Protein AF-A0A937M752-F1 (afdb_monomer_lite)

Sequence (71 aa):
DANLTTFLVAAVLYTIGTGPVRGFAITLMIGIITSMFTAIVGTRAIVNLIYGGKSVKTLSIGNFRKKAKAA

Foldseek 3Di:
DVLVVQLVVLVVQCVPPDDVSVVVSVVSNVVSVVVVVCVVVVVVVVCCVVCVVPDPVDPCPDPPPPPPPPD

pLDDT: mean 72.43, std 13.87, range [44.53, 88.81]

Structure (mmCIF, N/CA/C/O backbone):
data_AF-A0A937M752-F1
#
_entry.id   AF-A0A937M752-F1
#
loop_
_atom_site.group_PDB
_atom_site.id
_atom_site.type_symbol
_atom_site.label_atom_id
_atom_site.label_alt_id
_atom_site.label_comp_id
_atom_site.label_asym_id
_atom_site.label_entity_id
_atom_site.label_seq_id
_atom_site.pdbx_PDB_ins_code
_atom_site.Cartn_x
_atom_site.Cartn_y
_atom_site.Cartn_z
_atom_site.occupancy
_atom_site.B_iso_or_equiv
_atom_site.auth_seq_id
_atom_site.auth_comp_id
_atom_site.auth_asym_id
_atom_site.auth_atom_id
_atom_site.pdbx_PDB_model_num
ATOM 1 N N . ASP A 1 1 ? -7.829 12.505 -1.565 1.00 59.94 1 ASP A N 1
ATOM 2 C CA . ASP A 1 1 ? -6.901 12.063 -0.503 1.00 59.94 1 ASP A CA 1
ATOM 3 C C . ASP A 1 1 ? -5.521 11.776 -1.044 1.00 59.94 1 ASP A C 1
ATOM 5 O O . ASP A 1 1 ? -5.406 11.352 -2.190 1.00 59.94 1 ASP A O 1
ATOM 9 N N . ALA A 1 2 ? -4.496 11.975 -0.213 1.00 72.94 2 ALA A N 1
ATOM 10 C CA . ALA A 1 2 ? -3.093 11.751 -0.567 1.00 72.94 2 ALA A CA 1
ATOM 11 C C . ALA A 1 2 ? -2.846 10.383 -1.243 1.00 72.94 2 ALA A C 1
ATOM 13 O O . ALA A 1 2 ? -2.050 10.296 -2.172 1.00 72.94 2 ALA A O 1
ATOM 14 N N . ASN A 1 3 ? -3.604 9.348 -0.864 1.00 76.56 3 ASN A N 1
ATOM 15 C CA . ASN A 1 3 ? -3.474 7.986 -1.390 1.00 76.56 3 ASN A CA 1
ATOM 16 C C . ASN A 1 3 ? -3.780 7.862 -2.898 1.00 76.56 3 ASN A C 1
ATOM 18 O O . ASN A 1 3 ? -3.151 7.058 -3.584 1.00 76.56 3 ASN A O 1
ATOM 22 N N . LEU A 1 4 ? -4.710 8.667 -3.434 1.00 77.25 4 LEU A N 1
ATOM 23 C CA . LEU A 1 4 ? -5.042 8.655 -4.867 1.00 77.25 4 LEU A CA 1
ATOM 24 C C . LEU A 1 4 ? -3.904 9.260 -5.701 1.00 77.25 4 LEU A C 1
ATOM 26 O O . LEU A 1 4 ? -3.546 8.732 -6.754 1.00 77.25 4 LEU A O 1
ATOM 30 N N . THR A 1 5 ? -3.296 10.337 -5.205 1.00 79.69 5 THR A N 1
ATOM 31 C CA . THR A 1 5 ? -2.171 11.003 -5.867 1.00 79.69 5 THR A CA 1
ATOM 32 C C . THR A 1 5 ? -0.943 10.091 -5.912 1.00 79.69 5 THR A C 1
ATOM 34 O O . THR A 1 5 ? -0.271 10.024 -6.937 1.00 79.69 5 THR A O 1
ATOM 37 N N . THR A 1 6 ? -0.672 9.318 -4.853 1.00 80.75 6 THR A N 1
ATOM 38 C CA . THR A 1 6 ? 0.452 8.363 -4.835 1.00 80.75 6 THR A CA 1
ATOM 39 C C . THR A 1 6 ? 0.226 7.179 -5.784 1.00 80.75 6 THR A C 1
ATOM 41 O O . THR A 1 6 ? 1.175 6.700 -6.404 1.00 80.75 6 THR A O 1
ATOM 44 N N . PHE A 1 7 ? -1.021 6.732 -5.962 1.00 80.25 7 PHE A N 1
ATOM 45 C CA . PHE A 1 7 ? -1.348 5.685 -6.936 1.00 80.25 7 PHE A CA 1
ATOM 46 C C . PHE A 1 7 ? -1.130 6.164 -8.379 1.00 80.25 7 PHE A C 1
ATOM 48 O O . PHE A 1 7 ? -0.587 5.429 -9.203 1.00 80.25 7 PHE A O 1
ATOM 55 N N . LEU A 1 8 ? -1.468 7.425 -8.668 1.00 82.06 8 LEU A N 1
ATOM 56 C CA . LEU A 1 8 ? -1.150 8.065 -9.947 1.00 82.06 8 LEU A CA 1
ATOM 57 C C . LEU A 1 8 ? 0.364 8.174 -10.174 1.00 82.06 8 LEU A C 1
ATOM 59 O O . LEU A 1 8 ? 0.830 7.876 -11.270 1.00 82.06 8 LEU A O 1
ATOM 63 N N . VAL A 1 9 ? 1.145 8.519 -9.144 1.00 82.31 9 VAL A N 1
ATOM 64 C CA . VAL A 1 9 ? 2.618 8.530 -9.225 1.00 82.31 9 VAL A CA 1
ATOM 65 C C . VAL A 1 9 ? 3.165 7.135 -9.550 1.00 82.31 9 VAL A C 1
ATOM 67 O O . VAL A 1 9 ? 4.025 7.014 -10.420 1.00 82.31 9 VAL A O 1
ATOM 70 N N . ALA A 1 10 ? 2.638 6.078 -8.922 1.00 79.75 10 ALA A N 1
ATOM 71 C CA . ALA A 1 10 ? 3.020 4.696 -9.224 1.00 79.75 10 ALA A CA 1
ATOM 72 C C . ALA A 1 10 ? 2.684 4.300 -10.674 1.00 79.75 10 ALA A C 1
ATOM 74 O O . ALA A 1 10 ? 3.512 3.692 -11.352 1.00 79.75 10 ALA A O 1
ATOM 75 N N . ALA A 1 11 ? 1.505 4.687 -11.173 1.00 82.62 11 ALA A N 1
ATOM 76 C CA . ALA A 1 11 ? 1.091 4.434 -12.553 1.00 82.62 11 ALA A CA 1
ATOM 77 C C . ALA A 1 11 ? 1.994 5.159 -13.567 1.00 82.62 11 ALA A C 1
ATOM 79 O O . ALA A 1 11 ? 2.456 4.555 -14.534 1.00 82.62 11 ALA A O 1
ATOM 80 N N . VAL A 1 12 ? 2.324 6.427 -13.309 1.00 83.19 12 VAL A N 1
ATOM 81 C CA . VAL A 1 12 ? 3.257 7.202 -14.140 1.00 83.19 12 VAL A CA 1
ATOM 82 C C . VAL A 1 12 ? 4.653 6.566 -14.119 1.00 83.19 12 VAL A C 1
ATOM 84 O O . VAL A 1 12 ? 5.224 6.314 -15.181 1.00 83.19 12 VAL A O 1
ATOM 87 N N . LEU A 1 13 ? 5.177 6.192 -12.946 1.00 80.12 13 LEU A N 1
ATOM 88 C CA . LEU A 1 13 ? 6.465 5.494 -12.837 1.00 80.12 13 LEU A CA 1
ATOM 89 C C . LEU A 1 13 ? 6.478 4.132 -13.543 1.00 80.12 13 LEU A C 1
ATOM 91 O O . LEU A 1 13 ? 7.503 3.757 -14.105 1.00 80.12 13 LEU A O 1
ATOM 95 N N . TYR A 1 14 ? 5.372 3.388 -13.538 1.00 78.25 14 TYR A N 1
ATOM 96 C CA . TYR A 1 14 ? 5.278 2.110 -14.249 1.00 78.25 14 TYR A CA 1
ATOM 97 C C . TYR A 1 14 ? 5.371 2.292 -15.773 1.00 78.25 14 TYR A C 1
ATOM 99 O O . TYR A 1 14 ? 6.027 1.500 -16.460 1.00 78.25 14 TYR A O 1
ATOM 107 N N . THR A 1 15 ? 4.750 3.355 -16.294 1.00 76.50 15 THR A N 1
ATOM 108 C CA . THR A 1 15 ? 4.755 3.660 -17.734 1.00 76.50 15 THR A CA 1
ATOM 109 C C . THR A 1 15 ? 6.101 4.184 -18.236 1.00 76.50 15 THR A C 1
ATOM 111 O O . THR A 1 15 ? 6.528 3.787 -19.318 1.00 76.50 15 THR A O 1
ATOM 114 N N . ILE A 1 16 ? 6.796 5.014 -17.449 1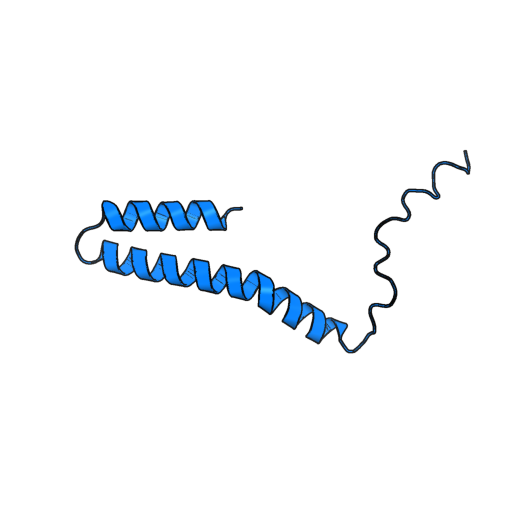.00 80.56 16 ILE A N 1
ATOM 115 C CA . ILE A 1 16 ? 8.056 5.670 -17.852 1.00 80.56 16 ILE A CA 1
ATOM 116 C C . ILE A 1 16 ? 9.293 4.877 -17.377 1.00 80.56 16 ILE A C 1
ATOM 118 O O . ILE A 1 16 ? 10.381 5.003 -17.934 1.00 80.56 16 ILE A O 1
ATOM 122 N N . GLY A 1 17 ? 9.149 4.035 -16.353 1.00 74.25 17 GLY A N 1
ATOM 123 C CA . GLY A 1 17 ? 10.249 3.284 -15.755 1.00 74.25 17 GLY A CA 1
ATOM 124 C C . GLY A 1 17 ? 10.732 2.109 -16.609 1.00 74.25 17 GLY A C 1
ATOM 125 O O . GLY A 1 17 ? 9.939 1.337 -17.150 1.00 74.25 17 GLY A O 1
ATOM 126 N N . THR A 1 18 ? 12.051 1.914 -16.668 1.00 77.19 18 THR A N 1
ATOM 127 C CA . THR A 1 18 ? 12.708 0.752 -17.289 1.00 77.19 18 THR A CA 1
ATOM 128 C C . THR A 1 18 ? 13.423 -0.097 -16.231 1.00 77.19 18 THR A C 1
ATOM 130 O O . THR A 1 18 ? 13.868 0.412 -15.201 1.00 77.19 18 THR A O 1
ATOM 133 N N . GLY A 1 19 ? 13.474 -1.418 -16.451 1.00 80.94 19 GLY A N 1
ATOM 134 C CA . GLY A 1 19 ? 14.170 -2.397 -15.601 1.00 80.94 19 GLY A CA 1
ATOM 135 C C . GLY A 1 19 ? 13.799 -2.326 -14.104 1.00 80.94 19 GLY A C 1
ATOM 136 O O . GLY A 1 19 ? 12.703 -2.752 -13.738 1.00 80.94 19 GLY A O 1
ATOM 137 N N . PRO A 1 20 ? 14.679 -1.811 -13.225 1.00 79.75 20 PRO A N 1
ATOM 138 C CA . PRO A 1 20 ? 14.457 -1.756 -11.773 1.00 79.75 20 PRO A CA 1
ATOM 139 C C . PRO A 1 20 ? 13.341 -0.794 -11.330 1.00 79.75 20 PRO A C 1
ATOM 141 O O . PRO A 1 20 ? 12.668 -1.050 -10.330 1.00 79.75 20 PRO A O 1
ATOM 144 N N . VAL A 1 21 ? 13.085 0.284 -12.080 1.00 81.31 21 VAL A N 1
ATOM 145 C CA . VAL A 1 21 ? 12.086 1.306 -11.705 1.00 81.31 21 VAL A CA 1
ATOM 146 C C . VAL A 1 21 ? 10.656 0.760 -11.808 1.00 81.31 21 VAL A C 1
ATOM 148 O O . VAL A 1 21 ? 9.803 1.101 -10.990 1.00 81.31 21 VAL A O 1
ATOM 151 N N . ARG A 1 22 ? 10.399 -0.165 -12.745 1.00 79.00 22 ARG A N 1
ATOM 152 C CA . ARG A 1 22 ? 9.114 -0.884 -12.828 1.00 79.00 22 ARG A CA 1
ATOM 153 C C . ARG A 1 22 ? 8.867 -1.769 -11.612 1.00 79.00 22 ARG A C 1
ATOM 155 O O . ARG A 1 22 ? 7.750 -1.793 -11.109 1.00 79.00 22 ARG A O 1
ATOM 162 N N . GLY A 1 23 ? 9.900 -2.460 -11.126 1.00 82.75 23 GLY A N 1
ATOM 163 C CA . GLY A 1 23 ? 9.808 -3.276 -9.912 1.00 82.75 23 GLY A CA 1
ATOM 164 C C . GLY A 1 23 ? 9.496 -2.429 -8.676 1.00 82.75 23 GLY A C 1
ATOM 165 O O . GLY A 1 23 ? 8.615 -2.775 -7.894 1.00 82.75 23 GLY 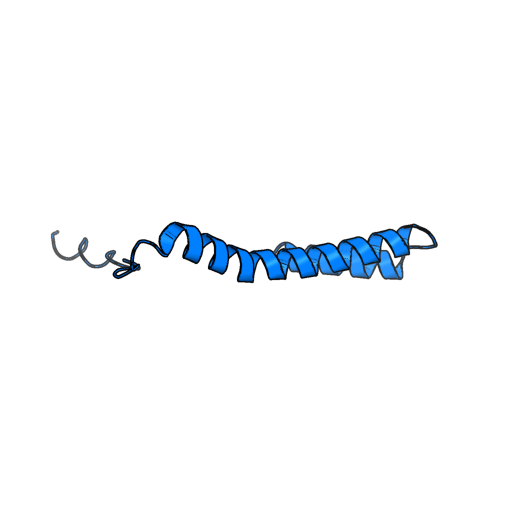A O 1
ATOM 166 N N . PHE A 1 24 ? 10.144 -1.268 -8.551 1.00 85.50 24 PHE A N 1
ATOM 167 C CA . PHE A 1 24 ? 9.847 -0.301 -7.492 1.00 85.50 24 PHE A CA 1
ATOM 168 C C . PHE A 1 24 ? 8.406 0.234 -7.569 1.00 85.50 24 PHE A C 1
ATOM 170 O O . PHE A 1 24 ? 7.713 0.283 -6.551 1.00 85.50 24 PHE A O 1
ATOM 177 N N . ALA A 1 25 ? 7.932 0.575 -8.773 1.00 84.06 25 ALA A N 1
ATOM 178 C CA . ALA A 1 25 ? 6.574 1.074 -8.991 1.00 84.06 25 ALA A CA 1
ATOM 179 C C . ALA A 1 25 ? 5.500 0.065 -8.550 1.00 84.06 25 ALA A C 1
ATOM 181 O O . ALA A 1 25 ? 4.524 0.452 -7.909 1.00 84.06 25 ALA A O 1
ATOM 182 N N . ILE A 1 26 ? 5.704 -1.226 -8.832 1.00 84.25 26 ILE A N 1
ATOM 183 C CA . ILE A 1 26 ? 4.781 -2.302 -8.437 1.00 84.25 26 ILE A CA 1
ATOM 184 C C . ILE A 1 26 ? 4.698 -2.418 -6.908 1.00 84.25 26 ILE A C 1
ATOM 186 O O . ILE A 1 26 ? 3.598 -2.456 -6.354 1.00 84.25 26 ILE A O 1
ATOM 190 N N . THR A 1 27 ? 5.839 -2.414 -6.213 1.00 88.75 27 THR A N 1
ATOM 191 C CA . THR A 1 27 ? 5.879 -2.465 -4.742 1.00 88.75 27 THR A CA 1
ATOM 192 C C . THR A 1 27 ? 5.179 -1.259 -4.117 1.00 88.75 27 THR A C 1
ATOM 194 O O . THR A 1 27 ? 4.411 -1.415 -3.165 1.00 88.75 27 THR A O 1
ATOM 197 N N . LEU A 1 28 ? 5.384 -0.062 -4.679 1.00 86.62 28 LEU A N 1
ATOM 198 C CA . LEU A 1 28 ? 4.705 1.158 -4.238 1.00 86.62 28 LEU A CA 1
ATOM 199 C C . LEU A 1 28 ? 3.179 1.031 -4.389 1.00 86.62 28 LEU A C 1
ATOM 201 O O . LEU A 1 28 ? 2.431 1.355 -3.466 1.00 86.62 28 LEU A O 1
ATOM 205 N N . MET A 1 29 ? 2.720 0.499 -5.523 1.00 85.44 29 MET A N 1
ATOM 206 C CA . MET A 1 29 ? 1.303 0.263 -5.814 1.00 85.44 29 MET A CA 1
ATOM 207 C C . MET A 1 29 ? 0.652 -0.684 -4.793 1.00 85.44 29 MET A C 1
ATOM 209 O O . MET A 1 29 ? -0.397 -0.364 -4.229 1.00 85.44 29 MET A O 1
ATOM 213 N N . ILE A 1 30 ? 1.301 -1.817 -4.504 1.00 88.31 30 ILE A N 1
ATOM 214 C CA . ILE A 1 30 ? 0.828 -2.803 -3.517 1.00 88.31 30 ILE A CA 1
ATOM 215 C C . ILE A 1 30 ? 0.814 -2.197 -2.105 1.00 88.31 30 ILE A C 1
ATOM 217 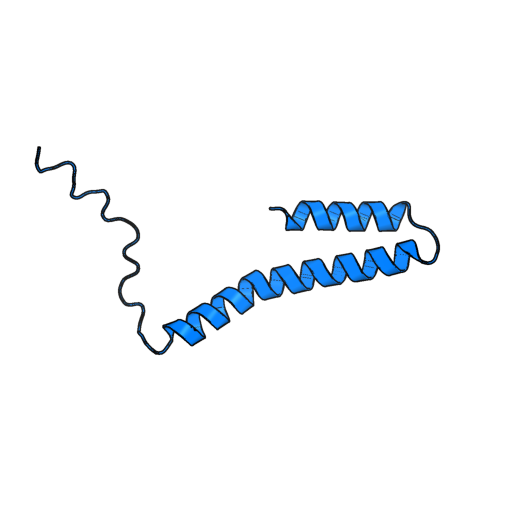O O . ILE A 1 30 ? -0.138 -2.407 -1.346 1.00 88.31 30 ILE A O 1
ATOM 221 N N . GLY A 1 31 ? 1.829 -1.401 -1.757 1.00 88.81 31 GLY A N 1
ATOM 222 C CA . GLY A 1 31 ? 1.926 -0.725 -0.464 1.00 88.81 31 GLY A CA 1
ATOM 223 C C . GLY A 1 31 ? 0.778 0.254 -0.209 1.00 88.81 31 GLY A C 1
ATOM 224 O O . GLY A 1 31 ? 0.210 0.260 0.882 1.00 88.81 31 GLY A O 1
ATOM 225 N N . ILE A 1 32 ? 0.372 1.032 -1.217 1.00 88.31 32 ILE A N 1
ATOM 226 C CA . ILE A 1 32 ? -0.740 1.990 -1.091 1.00 88.31 32 ILE A CA 1
ATOM 227 C C . ILE A 1 32 ? -2.071 1.265 -0.899 1.00 88.31 32 ILE A C 1
ATOM 229 O O . ILE A 1 32 ? -2.837 1.632 -0.008 1.00 88.31 32 ILE A O 1
ATOM 233 N N . ILE A 1 33 ? -2.338 0.219 -1.689 1.00 87.12 33 ILE A N 1
ATOM 234 C CA . ILE A 1 33 ? -3.573 -0.572 -1.563 1.00 87.12 33 ILE A CA 1
ATOM 235 C C . ILE A 1 33 ? -3.653 -1.199 -0.166 1.00 87.12 33 ILE A C 1
ATOM 237 O O . ILE A 1 33 ? -4.679 -1.097 0.509 1.00 87.12 33 ILE A O 1
ATOM 241 N N . THR A 1 34 ? -2.546 -1.779 0.302 1.00 88.00 34 THR A N 1
ATOM 242 C CA . THR A 1 34 ? -2.456 -2.396 1.634 1.00 88.00 34 THR A CA 1
ATOM 243 C C . THR A 1 34 ? -2.622 -1.361 2.749 1.00 88.00 34 THR A C 1
ATOM 245 O O . THR A 1 34 ? -3.338 -1.603 3.724 1.00 88.00 34 THR A O 1
ATOM 248 N N . SER A 1 35 ? -2.010 -0.183 2.602 1.00 86.62 35 SER A N 1
ATOM 249 C CA . SER A 1 35 ? -2.129 0.928 3.550 1.00 86.62 35 SER A CA 1
ATOM 250 C C . SER A 1 35 ? -3.562 1.453 3.628 1.00 86.62 35 SER A C 1
ATOM 252 O O . SER A 1 35 ? -4.095 1.603 4.723 1.00 86.62 35 SER A O 1
ATOM 254 N N . MET A 1 36 ? -4.240 1.642 2.492 1.00 85.88 36 MET A N 1
ATOM 255 C CA . MET A 1 36 ? -5.649 2.052 2.465 1.00 85.88 36 MET A CA 1
ATOM 256 C C . MET A 1 36 ? -6.564 1.016 3.109 1.00 85.88 36 MET A C 1
ATOM 258 O O . MET A 1 36 ? -7.430 1.369 3.911 1.00 85.88 36 MET A O 1
ATOM 262 N N . PHE A 1 37 ? -6.354 -0.262 2.797 1.00 84.88 37 PHE A N 1
ATOM 263 C CA . PHE A 1 37 ? -7.109 -1.345 3.413 1.00 84.88 37 PHE A CA 1
ATOM 264 C C . PHE A 1 37 ? -6.920 -1.354 4.936 1.00 84.88 37 PHE A C 1
ATOM 266 O O . PHE A 1 37 ? -7.896 -1.387 5.687 1.00 84.88 37 PHE A O 1
ATOM 273 N N . THR A 1 38 ? -5.676 -1.218 5.397 1.00 85.12 38 THR A N 1
ATOM 274 C CA . THR A 1 38 ? -5.338 -1.146 6.825 1.00 85.12 38 THR A CA 1
ATOM 275 C C . THR A 1 38 ? -5.881 0.127 7.473 1.00 85.12 38 THR A C 1
ATOM 277 O O . THR A 1 38 ? -6.373 0.080 8.592 1.00 85.12 38 THR A O 1
ATOM 280 N N . ALA A 1 39 ? -5.886 1.266 6.790 1.00 84.06 39 ALA A N 1
ATOM 281 C CA . ALA A 1 39 ? -6.456 2.497 7.323 1.00 84.06 39 ALA A CA 1
ATOM 282 C C . ALA A 1 39 ? -7.977 2.382 7.524 1.00 84.06 39 ALA A C 1
ATOM 284 O O . ALA A 1 39 ? -8.509 2.940 8.477 1.00 84.06 39 ALA A O 1
ATOM 285 N N . ILE A 1 40 ? -8.693 1.627 6.688 1.00 82.81 40 ILE A N 1
ATOM 286 C CA . ILE A 1 40 ? -10.148 1.450 6.827 1.00 82.81 40 ILE A CA 1
ATOM 287 C C . ILE A 1 40 ? -10.472 0.350 7.844 1.00 82.81 40 ILE A C 1
ATOM 289 O O . ILE A 1 40 ? -11.252 0.568 8.775 1.00 82.81 40 ILE A O 1
ATOM 293 N N . VAL A 1 41 ? -9.887 -0.836 7.665 1.00 83.12 41 VAL A N 1
ATOM 294 C CA . VAL A 1 41 ? -10.157 -2.023 8.491 1.00 83.12 41 VAL A CA 1
ATOM 295 C C . VAL A 1 41 ? -9.429 -1.929 9.822 1.00 83.12 41 VAL A C 1
ATOM 297 O O . VAL A 1 41 ? -10.034 -2.147 10.866 1.00 83.12 41 VAL A O 1
ATOM 300 N N . GLY A 1 42 ? -8.158 -1.545 9.803 1.00 83.31 42 GLY A N 1
ATOM 301 C CA . GLY A 1 42 ? -7.329 -1.367 10.990 1.00 83.31 42 GLY A CA 1
ATOM 302 C C . GLY A 1 42 ? -7.821 -0.235 11.881 1.00 83.31 42 GLY A C 1
ATOM 303 O O . GLY A 1 42 ? -7.893 -0.441 13.082 1.00 83.31 42 GLY A O 1
ATOM 304 N N . THR A 1 43 ? -8.277 0.905 11.348 1.00 79.50 43 THR A N 1
ATOM 305 C CA . THR A 1 43 ? -8.876 1.949 12.209 1.00 79.50 43 THR A CA 1
ATOM 306 C C . THR A 1 43 ? -10.133 1.431 12.899 1.00 79.50 43 THR A C 1
ATOM 308 O O . THR A 1 43 ? -10.299 1.644 14.094 1.00 79.50 43 THR A O 1
ATOM 311 N N . ARG A 1 44 ? -10.997 0.685 12.199 1.00 74.62 44 ARG A N 1
ATOM 312 C CA . ARG A 1 44 ? -12.183 0.069 12.816 1.00 74.62 44 ARG A CA 1
ATOM 313 C C . ARG A 1 44 ? -11.809 -1.006 13.830 1.00 74.62 44 ARG A C 1
ATOM 315 O O . ARG A 1 44 ? -12.414 -1.048 14.892 1.00 74.62 44 ARG A O 1
ATOM 322 N N . ALA A 1 45 ? -10.820 -1.841 13.527 1.00 80.81 45 ALA A N 1
ATOM 323 C CA . ALA A 1 45 ? -10.347 -2.895 14.414 1.00 80.81 45 ALA A CA 1
ATOM 324 C C . ALA A 1 45 ? -9.683 -2.313 15.665 1.00 80.81 45 ALA A C 1
ATOM 326 O O . ALA A 1 45 ? -10.062 -2.687 16.761 1.00 80.81 45 ALA A O 1
ATOM 327 N N . ILE A 1 46 ? -8.769 -1.352 15.522 1.00 78.56 46 ILE A N 1
ATOM 328 C CA . ILE A 1 46 ? -8.089 -0.663 16.625 1.00 78.56 46 ILE A CA 1
ATOM 329 C C . ILE A 1 46 ? -9.095 0.122 17.464 1.00 78.56 46 ILE A C 1
ATOM 331 O O . ILE A 1 46 ? -9.083 0.001 18.685 1.00 78.56 46 ILE A O 1
ATOM 335 N N . VAL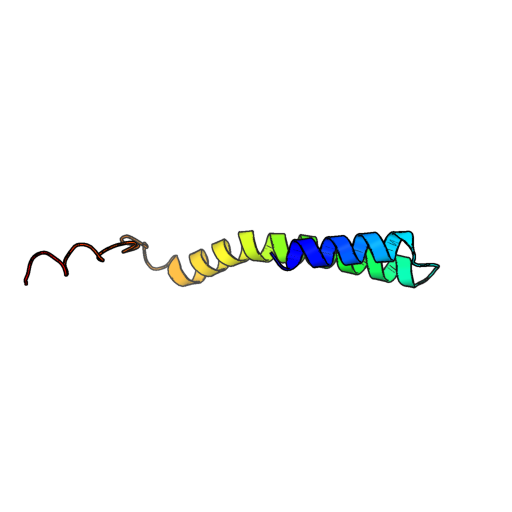 A 1 47 ? -10.008 0.876 16.844 1.00 73.88 47 VAL A N 1
ATOM 336 C CA . VAL A 1 47 ? -11.071 1.572 17.582 1.00 73.88 47 VAL A CA 1
ATOM 337 C C . VAL A 1 47 ? -11.950 0.562 18.312 1.00 73.88 47 VAL A C 1
ATOM 339 O O . VAL A 1 47 ? -12.195 0.746 19.494 1.00 73.88 47 VAL A O 1
ATOM 342 N N . ASN A 1 48 ? -12.365 -0.536 17.678 1.00 70.31 48 ASN A N 1
ATOM 343 C CA . ASN A 1 48 ? -13.165 -1.572 18.334 1.00 70.31 48 ASN A CA 1
ATOM 344 C C . ASN A 1 48 ? -12.382 -2.374 19.387 1.00 70.31 48 ASN A C 1
ATOM 346 O O . ASN A 1 48 ? -12.985 -2.910 20.298 1.00 70.31 48 ASN A O 1
ATOM 350 N N . LEU A 1 49 ? -11.057 -2.467 19.317 1.00 70.12 49 LEU A N 1
ATOM 351 C CA . LEU A 1 49 ? -10.246 -3.206 20.292 1.00 70.12 49 LEU A CA 1
ATOM 352 C C . LEU A 1 49 ? -9.912 -2.323 21.503 1.00 70.12 49 LEU A C 1
ATOM 354 O O . LEU A 1 49 ? -9.992 -2.778 22.640 1.00 70.12 49 LEU A O 1
ATOM 358 N N . ILE A 1 50 ? -9.637 -1.034 21.275 1.00 67.12 50 ILE A N 1
ATOM 359 C CA . ILE A 1 50 ? -9.399 -0.037 22.329 1.00 67.12 50 ILE A CA 1
ATOM 360 C C . ILE A 1 50 ? -10.714 0.376 23.009 1.00 67.12 50 ILE A C 1
ATOM 362 O O . ILE A 1 50 ? -10.766 0.492 24.232 1.00 67.12 50 ILE A O 1
ATOM 366 N N . TYR A 1 51 ? -11.789 0.584 22.243 1.00 62.19 51 TYR A N 1
ATOM 367 C CA . TYR A 1 51 ? -13.101 0.982 22.768 1.00 62.19 51 TYR A CA 1
ATOM 368 C C . TYR A 1 51 ? -14.077 -0.190 22.965 1.00 62.19 51 TYR A C 1
ATOM 370 O O . TYR A 1 51 ? -15.110 0.010 23.588 1.00 62.19 51 TYR A O 1
ATOM 378 N N . GLY A 1 52 ? -13.787 -1.419 22.525 1.00 54.47 52 GLY A N 1
ATOM 379 C CA . GLY A 1 52 ? -14.717 -2.564 22.619 1.00 54.47 52 GLY A CA 1
ATOM 380 C C . GLY A 1 52 ? -15.029 -3.045 24.033 1.00 54.47 52 GLY A C 1
ATOM 381 O O . GLY A 1 52 ? -16.046 -3.698 24.244 1.00 54.47 52 GLY A O 1
ATOM 382 N N . GLY A 1 53 ? -14.218 -2.664 25.025 1.00 54.44 53 GLY A N 1
ATOM 383 C CA . GLY A 1 53 ? -14.546 -2.834 26.445 1.00 54.44 53 GLY A CA 1
ATOM 384 C C . GLY A 1 53 ? -15.547 -1.802 26.987 1.00 54.44 53 GLY A C 1
ATOM 385 O O . GLY A 1 53 ? -16.036 -1.945 28.106 1.00 54.44 53 GLY A O 1
ATOM 386 N N . LYS A 1 54 ? -15.876 -0.754 26.222 1.00 52.03 54 LYS A N 1
ATOM 387 C CA . LYS A 1 54 ? -16.892 0.242 26.573 1.00 52.03 54 LYS A CA 1
ATOM 388 C C . LYS A 1 54 ? -17.833 0.445 25.396 1.00 52.03 54 LYS A C 1
ATOM 390 O O . LYS A 1 54 ? -17.526 1.167 24.458 1.00 52.03 54 LYS A O 1
ATOM 395 N N . SER A 1 55 ? -19.019 -0.157 25.510 1.00 47.66 55 SER A N 1
ATOM 396 C CA . SER A 1 55 ? -20.205 0.166 24.713 1.00 47.66 55 SER A CA 1
ATOM 397 C C . SER A 1 55 ? -20.234 1.668 24.416 1.00 47.66 55 SER A C 1
ATOM 399 O O . SER A 1 55 ? -20.450 2.480 25.320 1.00 47.66 55 SER A O 1
ATOM 401 N N . VAL A 1 56 ? -19.956 2.047 23.166 1.00 53.78 56 VAL A N 1
ATOM 402 C CA . VAL A 1 56 ? -19.992 3.441 22.708 1.00 53.78 56 VAL A CA 1
ATOM 403 C C . VAL A 1 56 ? -21.467 3.825 22.581 1.00 53.78 56 VAL A C 1
ATOM 405 O O . VAL A 1 56 ? -22.039 3.892 21.499 1.00 53.78 56 VAL A O 1
ATOM 408 N N . LYS A 1 57 ? -22.124 3.973 23.737 1.00 49.50 57 LYS A N 1
ATOM 409 C CA . LYS A 1 57 ? -23.562 4.220 23.853 1.00 49.50 57 LYS A CA 1
ATOM 410 C C . LYS A 1 57 ? -23.939 5.669 23.554 1.00 49.50 57 LYS A C 1
ATOM 412 O O . LYS A 1 57 ? -25.121 5.946 23.414 1.00 49.50 57 LYS A O 1
ATOM 417 N N . THR A 1 58 ? -22.980 6.586 23.412 1.00 45.22 58 THR A N 1
ATOM 418 C CA . THR A 1 58 ? -23.235 7.951 22.936 1.00 45.22 58 THR A CA 1
ATOM 419 C C . THR A 1 58 ? -22.007 8.491 22.189 1.00 45.22 58 THR A C 1
ATOM 421 O O . THR A 1 58 ? -21.033 8.956 22.773 1.00 45.22 58 THR A O 1
ATOM 424 N N . LEU A 1 59 ? -22.028 8.457 20.857 1.00 55.19 59 LEU A N 1
ATOM 425 C CA . LEU A 1 59 ? -21.244 9.425 20.092 1.00 55.19 59 LEU A CA 1
ATOM 426 C C . LEU A 1 59 ? -22.061 10.714 20.110 1.00 55.19 59 LEU A C 1
ATOM 428 O O . LEU A 1 59 ? -23.037 10.848 19.376 1.00 55.19 59 LEU A O 1
ATOM 432 N N . SER A 1 60 ? -21.698 11.631 21.012 1.00 56.91 60 SER A N 1
ATOM 433 C CA . SER A 1 60 ? -22.240 12.993 21.076 1.00 56.91 60 SER A CA 1
ATOM 434 C C . SER A 1 60 ? -21.736 13.793 19.868 1.00 56.91 60 SER A C 1
ATOM 436 O O . SER A 1 60 ? -20.921 14.707 19.983 1.00 56.91 60 SER A O 1
ATOM 438 N N . ILE A 1 61 ? -22.175 13.395 18.673 1.00 57.81 61 ILE A N 1
ATOM 439 C CA . ILE A 1 61 ? -22.034 14.172 17.450 1.00 57.81 61 ILE A CA 1
ATOM 440 C C . ILE A 1 61 ? -23.200 15.175 17.470 1.00 57.81 61 ILE A C 1
ATOM 442 O O . ILE A 1 61 ? -24.352 14.858 17.195 1.00 57.81 61 ILE A O 1
ATOM 446 N N . GLY A 1 62 ? -22.912 16.395 17.923 1.00 52.28 62 GLY A N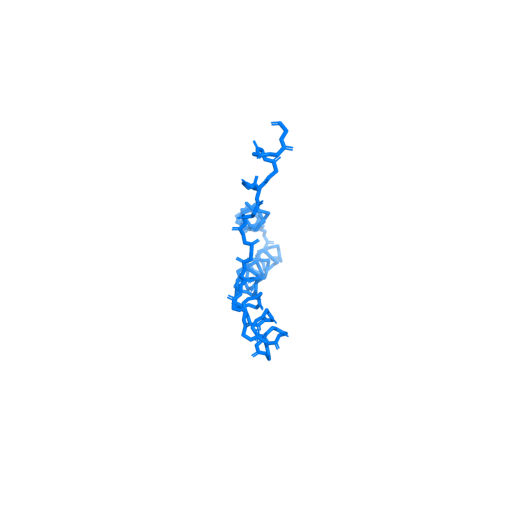 1
ATOM 447 C CA . GLY A 1 62 ? -23.842 17.523 17.843 1.00 52.28 62 GLY A CA 1
ATOM 448 C C . GLY A 1 62 ? -24.624 17.843 19.118 1.00 52.28 62 GLY A C 1
ATOM 449 O O . GLY A 1 62 ? -25.810 17.562 19.216 1.00 52.28 62 GLY A O 1
ATOM 450 N N . ASN A 1 63 ? -24.003 18.603 20.028 1.00 49.81 63 ASN A N 1
ATOM 451 C CA . ASN A 1 63 ? -24.737 19.451 20.981 1.00 49.81 63 ASN A CA 1
ATOM 452 C C .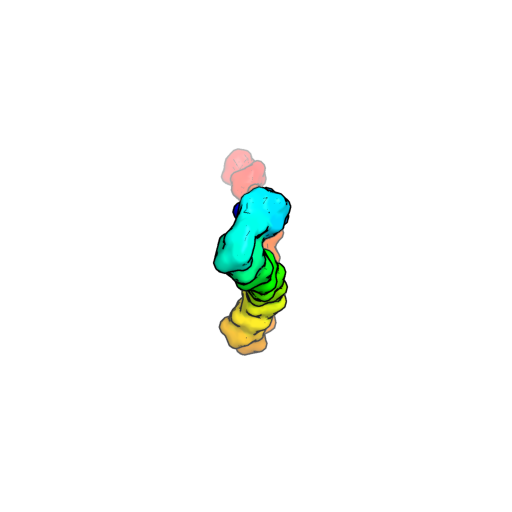 ASN A 1 63 ? -24.473 20.955 20.772 1.00 49.81 63 ASN A C 1
ATOM 454 O O . ASN A 1 63 ? -24.653 21.767 21.678 1.00 49.81 63 ASN A O 1
ATOM 458 N N . PHE A 1 64 ? -24.141 21.357 19.539 1.00 57.53 64 PHE A N 1
ATOM 459 C CA . PHE A 1 64 ? -24.041 22.769 19.139 1.00 57.53 64 PHE A CA 1
ATOM 460 C C . PHE A 1 64 ? -25.384 23.529 19.168 1.00 57.53 64 PHE A C 1
ATOM 462 O O . PHE A 1 64 ? -25.407 24.735 18.952 1.00 57.53 64 PHE A O 1
ATOM 469 N N . ARG A 1 65 ? -26.508 22.874 19.501 1.00 59.66 65 ARG A N 1
ATOM 470 C CA . ARG A 1 65 ? -27.841 23.502 19.536 1.00 59.66 65 ARG A CA 1
ATOM 471 C C . ARG A 1 65 ? -28.314 23.969 20.921 1.00 59.66 65 ARG A C 1
ATOM 473 O O . ARG A 1 65 ? -29.423 24.479 21.025 1.00 59.66 65 ARG A O 1
ATOM 480 N N . LYS A 1 66 ? -27.509 23.839 21.989 1.00 48.72 66 LYS A N 1
ATOM 481 C CA . LYS A 1 66 ? -27.894 24.342 23.331 1.00 48.72 66 LYS A CA 1
ATOM 482 C C . LYS A 1 66 ? -27.387 25.750 23.668 1.00 48.72 66 LYS A C 1
ATOM 484 O O . LYS A 1 66 ? -27.885 26.334 24.622 1.00 48.72 66 LYS A O 1
ATOM 489 N N . LYS A 1 67 ? -26.450 26.318 22.896 1.00 51.31 67 LYS A N 1
ATOM 490 C CA . LYS A 1 67 ? -25.841 27.627 23.213 1.00 51.31 67 LYS A CA 1
ATOM 491 C C . LYS A 1 67 ? -26.611 28.849 22.679 1.00 51.31 67 LYS A C 1
ATOM 493 O O . LYS A 1 67 ? -26.313 29.955 23.096 1.00 51.31 67 LYS A O 1
ATOM 498 N N . ALA A 1 68 ? -27.603 28.663 21.801 1.00 54.81 68 ALA A N 1
ATOM 499 C CA . ALA A 1 68 ? -28.325 29.763 21.144 1.00 54.81 68 ALA A CA 1
ATOM 500 C C . ALA A 1 68 ? -29.718 30.078 21.735 1.00 54.81 68 ALA A C 1
ATOM 502 O O . ALA A 1 68 ? -30.441 30.887 21.172 1.00 54.81 68 ALA A O 1
ATOM 503 N N . LYS A 1 69 ? -30.124 29.435 22.842 1.00 45.16 69 LYS A N 1
ATOM 504 C CA . LYS A 1 69 ? -31.429 29.684 23.499 1.00 45.16 69 LYS A CA 1
ATOM 505 C C . LYS A 1 69 ? -31.295 30.149 24.957 1.00 45.16 69 LYS A C 1
ATOM 507 O O . LYS A 1 69 ? -32.198 29.931 25.757 1.00 45.16 69 LYS A O 1
ATOM 512 N N . ALA A 1 70 ? -30.143 30.715 25.309 1.00 55.62 70 ALA A N 1
ATOM 513 C CA . ALA A 1 70 ? -29.858 31.240 26.646 1.00 55.62 70 ALA A CA 1
ATOM 514 C C . ALA A 1 70 ? -29.139 32.604 26.601 1.00 55.62 70 ALA A C 1
ATOM 516 O O . ALA A 1 70 ? -28.380 32.922 27.513 1.00 55.62 70 ALA A O 1
ATOM 517 N N . ALA A 1 71 ? -29.355 33.377 25.534 1.00 44.53 71 ALA A N 1
ATOM 518 C CA . ALA A 1 71 ? -28.983 34.785 25.424 1.00 44.53 71 ALA A CA 1
ATOM 519 C C . ALA A 1 71 ? -30.151 35.544 24.790 1.00 44.53 71 ALA A C 1
ATOM 521 O O . ALA A 1 71 ? -30.777 34.948 23.880 1.00 44.53 71 ALA A O 1
#

Radius of gyration: 21.32 Å; chains: 1; bounding box: 46×38×44 Å

Secondary structure (DSSP, 8-state):
-HHHHHHHHHHHHHHH--THHHHHHHHHHHHHHHHHHHHHHHHHHHHHHHHTTS---------TTSTTS--